Protein AF-A0A7S0ICJ8-F1 (afdb_monomer_lite)

pLDDT: mean 74.47, std 16.27, range [42.22, 95.75]

Secondary structure (DSSP, 8-state):
-------S---PPPPPPP--HHHHHHHHHHHHHHHHHHHS--HHHHHHHHHHHHHHHHHHHTTS---SSTT-----SPPPPHHHHHHHHHHHHHHHHHHHHHHHHTT----HHHHHHHHTHHHHHHHHHHHHHHHH-S--------------------------

Structure (mmCIF, N/CA/C/O backbone):
data_AF-A0A7S0ICJ8-F1
#
_entry.id   AF-A0A7S0ICJ8-F1
#
loop_
_atom_site.group_PDB
_atom_site.id
_atom_site.type_symbol
_atom_site.label_atom_id
_atom_site.label_alt_id
_atom_site.label_comp_id
_atom_site.label_asym_id
_atom_site.label_entity_id
_atom_site.label_seq_id
_atom_site.pdbx_PDB_ins_code
_atom_site.Cartn_x
_atom_site.Cartn_y
_atom_site.Cartn_z
_atom_site.occupancy
_atom_site.B_iso_or_equiv
_atom_site.auth_seq_id
_atom_site.auth_comp_id
_atom_site.auth_asym_id
_atom_site.auth_atom_id
_atom_site.pdbx_PDB_model_num
ATOM 1 N N . MET A 1 1 ? 7.480 2.011 7.368 1.00 48.94 1 MET A N 1
ATOM 2 C CA . MET A 1 1 ? 6.590 3.148 7.677 1.00 48.94 1 MET A CA 1
ATOM 3 C C . MET A 1 1 ? 7.413 4.412 7.510 1.00 48.94 1 MET A C 1
ATOM 5 O O . MET A 1 1 ? 8.140 4.780 8.421 1.00 48.94 1 MET A O 1
ATOM 9 N N . GLY A 1 2 ? 7.438 4.980 6.303 1.00 48.66 2 GLY A N 1
ATOM 10 C CA . GLY A 1 2 ? 8.189 6.209 6.054 1.00 48.66 2 GLY A CA 1
ATOM 11 C C . GLY A 1 2 ? 7.443 7.374 6.687 1.00 48.66 2 GLY A C 1
ATOM 12 O O . GLY A 1 2 ? 6.350 7.701 6.233 1.00 48.66 2 GLY A O 1
ATOM 13 N N . GLN A 1 3 ? 7.998 7.953 7.752 1.00 57.78 3 GLN A N 1
ATOM 14 C CA . GLN A 1 3 ? 7.478 9.190 8.321 1.00 57.78 3 GLN A CA 1
ATOM 15 C C . GLN A 1 3 ? 7.617 10.288 7.267 1.00 57.78 3 GLN A C 1
ATOM 17 O O . GLN A 1 3 ? 8.726 10.655 6.878 1.00 57.78 3 GLN A O 1
ATOM 22 N N . GLN A 1 4 ? 6.488 10.787 6.769 1.00 61.53 4 GLN A N 1
ATOM 23 C CA . GLN A 1 4 ? 6.483 12.002 5.971 1.00 61.53 4 GLN A CA 1
ATOM 24 C C . GLN A 1 4 ? 6.870 13.142 6.908 1.00 61.53 4 GLN A C 1
ATOM 26 O O . GLN A 1 4 ? 6.151 13.435 7.863 1.00 61.53 4 GLN A O 1
ATOM 31 N N . SER A 1 5 ? 8.021 13.760 6.654 1.00 59.69 5 SER A N 1
ATOM 32 C CA . SER A 1 5 ? 8.434 14.975 7.339 1.00 59.69 5 SER A CA 1
ATOM 33 C C . SER A 1 5 ? 7.402 16.062 7.046 1.00 59.69 5 SER A C 1
ATOM 35 O O . SER A 1 5 ? 7.396 16.687 5.985 1.00 59.69 5 SER A O 1
ATOM 37 N N . GLN A 1 6 ? 6.478 16.270 7.983 1.00 62.09 6 GLN A N 1
ATOM 38 C CA . GLN A 1 6 ? 5.601 17.424 7.947 1.00 62.09 6 GLN A CA 1
ATOM 39 C C . GLN A 1 6 ? 6.481 18.645 8.184 1.00 62.09 6 GLN A C 1
ATOM 41 O O . GLN A 1 6 ? 6.825 18.975 9.315 1.00 62.09 6 GLN A O 1
ATOM 46 N N . SER A 1 7 ? 6.892 19.322 7.110 1.00 64.69 7 SER A N 1
ATOM 47 C CA . SER A 1 7 ? 7.372 20.688 7.254 1.00 64.69 7 SER A CA 1
ATOM 48 C C . SER A 1 7 ? 6.229 21.446 7.930 1.00 64.69 7 SER A C 1
ATOM 50 O O . SER A 1 7 ? 5.186 21.613 7.301 1.00 64.69 7 SER A O 1
ATOM 52 N N . GLY A 1 8 ? 6.386 21.847 9.197 1.00 62.31 8 GLY A N 1
ATOM 53 C CA . GLY A 1 8 ? 5.350 22.462 10.050 1.00 62.31 8 GLY A CA 1
ATOM 54 C C . GLY A 1 8 ? 4.798 23.806 9.550 1.00 62.31 8 GLY A C 1
ATOM 55 O O . GLY A 1 8 ? 4.240 24.592 10.308 1.00 62.31 8 GLY A O 1
ATOM 56 N N . ARG A 1 9 ? 4.957 24.105 8.261 1.00 66.31 9 ARG A N 1
ATOM 57 C CA . ARG A 1 9 ? 4.265 25.174 7.561 1.00 66.31 9 ARG A CA 1
ATOM 58 C C . ARG A 1 9 ? 2.851 24.715 7.237 1.00 66.31 9 ARG A C 1
ATOM 60 O O . ARG A 1 9 ? 2.609 24.062 6.223 1.00 66.31 9 ARG A O 1
ATOM 67 N N . ALA A 1 10 ? 1.912 25.123 8.083 1.00 66.56 10 ALA A N 1
ATOM 68 C CA . ALA A 1 10 ? 0.501 25.106 7.738 1.00 66.56 10 ALA A CA 1
ATOM 69 C C . ALA A 1 10 ? 0.306 25.802 6.378 1.00 66.56 10 ALA A C 1
ATOM 71 O O . ALA A 1 10 ? 0.814 26.903 6.144 1.00 66.56 10 ALA A O 1
ATOM 72 N N . ARG A 1 11 ? -0.414 25.148 5.462 1.00 68.69 11 ARG A N 1
ATOM 73 C CA . ARG A 1 11 ? -0.819 25.725 4.177 1.00 68.69 11 ARG A CA 1
ATOM 74 C C . ARG A 1 11 ? -1.748 26.904 4.466 1.00 68.69 11 ARG A C 1
ATOM 76 O O . ARG A 1 11 ? -2.947 26.723 4.656 1.00 68.69 11 ARG A O 1
ATOM 83 N N . THR A 1 12 ? -1.196 28.112 4.526 1.00 71.62 12 THR A N 1
ATOM 84 C CA . THR A 1 12 ? -1.991 29.316 4.759 1.00 71.62 12 THR A CA 1
ATOM 85 C C . THR A 1 12 ? -2.900 29.554 3.556 1.00 71.62 12 THR A C 1
ATOM 87 O O . THR A 1 12 ? -2.479 29.477 2.395 1.00 71.62 12 THR A O 1
ATOM 90 N N . LYS A 1 13 ? -4.190 29.795 3.818 1.00 76.75 13 LYS A N 1
ATOM 91 C CA . LYS A 1 13 ? -5.113 30.265 2.782 1.00 76.75 13 LYS A CA 1
ATOM 92 C C . LYS A 1 13 ? -4.561 31.591 2.249 1.00 76.75 13 LYS A C 1
ATOM 94 O O . LYS A 1 13 ? -4.071 32.415 3.021 1.00 76.75 13 LYS A O 1
ATOM 99 N N . ARG A 1 14 ? -4.591 31.781 0.926 1.00 73.88 14 ARG A N 1
ATOM 100 C CA . ARG A 1 14 ? -4.184 33.057 0.319 1.00 73.88 14 ARG A CA 1
ATOM 101 C C . ARG A 1 14 ? -5.047 34.168 0.920 1.00 73.88 14 ARG A C 1
ATOM 103 O O . ARG A 1 14 ? -6.249 33.965 1.076 1.00 73.88 14 ARG A O 1
ATOM 110 N N . ALA A 1 15 ? -4.437 35.304 1.255 1.00 77.50 15 ALA A N 1
ATOM 111 C CA . ALA A 1 15 ? -5.174 36.451 1.774 1.00 77.50 15 ALA A CA 1
ATOM 112 C C . ALA A 1 15 ? -6.309 36.834 0.801 1.00 77.50 15 ALA A C 1
ATOM 114 O O . ALA A 1 15 ? -6.097 36.775 -0.418 1.00 77.50 15 ALA A O 1
ATOM 115 N N . PRO A 1 16 ? -7.502 37.188 1.312 1.00 78.00 16 PRO A N 1
ATOM 116 C CA . PRO A 1 16 ? -8.627 37.562 0.470 1.00 78.00 16 PRO A CA 1
ATOM 117 C C . PRO A 1 16 ? -8.248 38.769 -0.390 1.00 78.00 16 PRO A C 1
ATOM 119 O O . PRO A 1 16 ? -7.665 39.741 0.093 1.00 78.00 16 PRO A O 1
ATOM 122 N N . ILE A 1 17 ? -8.556 38.695 -1.686 1.00 76.81 17 ILE A N 1
ATOM 123 C CA . ILE A 1 17 ? -8.333 39.820 -2.593 1.00 76.81 17 ILE A CA 1
ATOM 124 C C . ILE A 1 17 ? -9.367 40.895 -2.230 1.00 76.81 17 ILE A C 1
ATOM 126 O O . ILE A 1 17 ? -10.561 40.591 -2.231 1.00 76.81 17 ILE A O 1
ATOM 130 N N . PRO A 1 18 ? -8.953 42.136 -1.927 1.00 83.25 18 PRO A N 1
ATOM 131 C CA . PRO A 1 18 ? -9.892 43.200 -1.598 1.00 83.25 18 PRO A CA 1
ATOM 132 C C . PRO A 1 18 ? -10.840 43.468 -2.776 1.00 83.25 18 PRO A C 1
ATOM 134 O O . PRO A 1 18 ? -10.402 43.556 -3.926 1.00 83.25 18 PRO A O 1
ATOM 137 N N . ASN A 1 19 ? -12.138 43.623 -2.490 1.00 80.75 19 ASN A N 1
ATOM 138 C CA . ASN A 1 19 ? -13.178 43.813 -3.510 1.00 80.75 19 ASN A CA 1
ATOM 139 C C . ASN A 1 19 ? -13.261 45.261 -4.042 1.00 80.75 19 ASN A C 1
ATOM 141 O O . ASN A 1 19 ? -14.059 45.561 -4.925 1.00 80.75 19 ASN A O 1
ATOM 145 N N . SER A 1 20 ? -12.437 46.190 -3.540 1.00 89.25 20 SER A N 1
ATOM 146 C CA . SER A 1 20 ? -12.485 47.573 -4.021 1.00 89.25 20 SER A CA 1
ATOM 147 C C . SER A 1 20 ? -11.718 47.733 -5.348 1.00 89.25 20 SER A C 1
ATOM 149 O O . SER A 1 20 ? -10.571 47.282 -5.480 1.00 89.25 20 SER A O 1
ATOM 151 N N . PRO A 1 21 ? -12.306 48.392 -6.363 1.00 85.38 21 PRO A N 1
ATOM 152 C CA . PRO A 1 21 ? -11.671 48.548 -7.671 1.00 85.38 21 PRO A CA 1
ATOM 153 C C . PRO A 1 21 ? -10.389 49.392 -7.606 1.00 85.38 21 PRO A C 1
ATOM 155 O O . PRO A 1 21 ? -9.437 49.108 -8.334 1.00 85.38 21 PRO A O 1
ATOM 158 N N . ALA A 1 22 ? -10.327 50.385 -6.712 1.00 87.12 22 ALA A N 1
ATOM 159 C CA . ALA A 1 22 ? -9.142 51.217 -6.498 1.00 87.12 22 ALA A CA 1
ATOM 160 C C . ALA A 1 22 ? -7.953 50.398 -5.969 1.00 87.12 22 ALA A C 1
ATOM 162 O O . ALA A 1 22 ? -6.850 50.474 -6.516 1.00 87.12 22 ALA A O 1
ATOM 163 N N . VAL A 1 23 ? -8.184 49.539 -4.970 1.00 84.19 23 VAL A N 1
ATOM 164 C CA . VAL A 1 23 ? -7.124 48.707 -4.383 1.00 84.19 23 VAL A CA 1
ATOM 165 C C . VAL A 1 23 ? -6.670 47.631 -5.371 1.00 84.19 23 VAL A C 1
ATOM 167 O O . VAL A 1 23 ? -5.471 47.394 -5.515 1.00 84.19 23 VAL A O 1
ATOM 170 N N . ARG A 1 24 ? -7.587 47.038 -6.148 1.00 84.31 24 ARG A N 1
ATOM 171 C CA . ARG A 1 24 ? -7.224 46.083 -7.213 1.00 84.31 24 ARG A CA 1
ATOM 172 C C . ARG A 1 24 ? -6.349 46.723 -8.295 1.00 84.31 24 ARG A C 1
ATOM 174 O O . ARG A 1 24 ? -5.379 46.101 -8.734 1.00 84.31 24 ARG A O 1
ATOM 181 N N . LYS A 1 25 ? -6.648 47.963 -8.702 1.00 86.94 25 LYS A N 1
ATOM 182 C CA . LYS A 1 25 ? -5.821 48.727 -9.655 1.00 86.94 25 LYS A CA 1
ATOM 183 C C . LYS A 1 25 ? -4.434 49.029 -9.080 1.00 86.94 25 LYS A C 1
ATOM 185 O O . LYS A 1 25 ? -3.446 48.814 -9.778 1.00 86.94 25 LYS A O 1
ATOM 190 N N . ALA A 1 26 ? -4.347 49.435 -7.813 1.00 87.31 26 ALA A N 1
ATOM 191 C CA . ALA A 1 26 ? -3.073 49.685 -7.138 1.00 87.31 26 ALA A CA 1
ATOM 192 C C . ALA A 1 26 ? -2.206 48.417 -7.029 1.00 87.31 26 ALA A C 1
ATOM 194 O O . ALA A 1 26 ? -1.025 48.457 -7.363 1.00 87.31 26 ALA A O 1
ATOM 195 N N . ILE A 1 27 ? -2.793 47.270 -6.661 1.00 85.62 27 ILE A N 1
ATOM 196 C CA . ILE A 1 27 ? -2.086 45.977 -6.607 1.00 85.62 27 ILE A CA 1
ATOM 197 C C . ILE A 1 27 ? -1.578 45.574 -7.997 1.00 85.62 27 ILE A C 1
ATOM 199 O O . ILE A 1 27 ? -0.432 45.146 -8.138 1.00 85.62 27 ILE A O 1
ATOM 203 N N . LYS A 1 28 ? -2.409 45.724 -9.038 1.00 85.88 28 LYS A N 1
ATOM 204 C CA . LYS A 1 28 ? -2.022 45.394 -10.417 1.00 85.88 28 LYS A CA 1
ATOM 205 C C . LYS A 1 28 ? -0.890 46.297 -10.916 1.00 85.88 28 LYS A C 1
ATOM 207 O O . LYS A 1 28 ? 0.042 45.788 -11.533 1.00 85.88 28 LYS A O 1
ATOM 212 N N . LYS A 1 29 ? -0.939 47.597 -10.603 1.00 87.69 29 LYS A N 1
ATOM 213 C CA . LYS A 1 29 ? 0.125 48.559 -10.921 1.00 87.69 29 LYS A CA 1
ATOM 214 C C . LYS A 1 29 ? 1.421 48.218 -10.183 1.00 87.69 29 LYS A C 1
ATOM 216 O O . LYS A 1 29 ? 2.437 48.011 -10.827 1.00 87.69 29 LYS A O 1
ATOM 221 N N . ALA A 1 30 ? 1.368 47.994 -8.871 1.00 83.19 30 ALA A N 1
ATOM 222 C CA . ALA A 1 30 ? 2.539 47.600 -8.087 1.00 83.19 30 ALA A CA 1
ATOM 223 C C . ALA A 1 30 ? 3.173 46.279 -8.573 1.00 83.19 30 ALA A C 1
ATOM 225 O O . ALA A 1 30 ? 4.396 46.124 -8.562 1.00 83.19 30 ALA A O 1
ATOM 226 N N . ALA A 1 31 ? 2.359 45.317 -9.023 1.00 82.50 31 ALA A N 1
ATOM 227 C CA . ALA A 1 31 ? 2.848 44.079 -9.626 1.00 82.50 31 ALA A CA 1
ATOM 228 C C . ALA A 1 31 ? 3.523 44.314 -10.992 1.00 82.50 31 ALA A C 1
ATOM 230 O O . ALA A 1 31 ? 4.552 43.692 -11.268 1.00 82.50 31 ALA A O 1
ATOM 231 N N . ALA A 1 32 ? 2.975 45.209 -11.820 1.00 79.88 32 ALA A N 1
ATOM 232 C CA . ALA A 1 32 ? 3.569 45.615 -13.093 1.00 79.88 32 ALA A CA 1
ATOM 233 C C . ALA A 1 32 ? 4.895 46.366 -12.882 1.00 79.88 32 ALA A C 1
ATOM 235 O O . ALA A 1 32 ? 5.910 45.945 -13.432 1.00 79.88 32 ALA A O 1
ATOM 236 N N . ASP A 1 33 ? 4.932 47.347 -11.978 1.00 77.50 33 ASP A N 1
ATOM 237 C CA . ASP A 1 33 ? 6.134 48.117 -11.630 1.00 77.50 33 ASP A CA 1
ATOM 238 C C . ASP A 1 33 ? 7.249 47.201 -11.089 1.00 77.50 33 ASP A C 1
ATOM 240 O O . ASP A 1 33 ? 8.433 47.358 -11.394 1.00 77.50 33 ASP A O 1
ATOM 244 N N . LYS A 1 34 ? 6.889 46.179 -10.296 1.00 76.38 34 LYS A N 1
ATOM 245 C CA . LYS A 1 34 ? 7.838 45.161 -9.816 1.00 76.38 34 LYS A CA 1
ATOM 246 C C . LYS A 1 34 ? 8.371 44.295 -10.959 1.00 76.38 34 LYS A C 1
ATOM 248 O O . LYS A 1 34 ? 9.551 43.939 -10.942 1.00 76.38 34 LYS A O 1
ATOM 253 N N . LYS A 1 35 ? 7.527 43.953 -11.938 1.00 71.88 35 LYS A N 1
ATOM 254 C CA . LYS A 1 35 ? 7.917 43.185 -13.127 1.00 71.88 35 LYS A CA 1
ATOM 255 C C . LYS A 1 35 ? 8.868 43.999 -14.005 1.00 71.88 35 LYS A C 1
ATOM 257 O O . LYS A 1 35 ? 9.928 43.485 -14.355 1.00 71.88 35 LYS A O 1
ATOM 262 N N . GLU A 1 36 ? 8.572 45.268 -14.259 1.00 68.56 36 GLU A N 1
ATOM 263 C CA . GLU A 1 36 ? 9.465 46.183 -14.981 1.00 68.56 36 GLU A CA 1
ATOM 264 C C . GLU A 1 36 ? 10.812 46.325 -14.271 1.00 68.56 36 GLU A C 1
ATOM 266 O O . GLU A 1 36 ? 11.844 46.027 -14.868 1.00 68.56 36 GLU A O 1
ATOM 271 N N . LYS A 1 37 ? 10.823 46.602 -12.961 1.00 68.06 37 LYS A N 1
ATOM 272 C CA . LYS A 1 37 ? 12.064 46.637 -12.163 1.00 68.06 37 LYS A CA 1
ATOM 273 C C . LYS A 1 37 ? 12.868 45.339 -12.237 1.00 68.06 37 LYS A C 1
ATOM 275 O O . LYS A 1 37 ? 14.090 45.374 -12.162 1.00 68.06 37 LYS A O 1
ATOM 280 N N . THR A 1 38 ? 12.219 44.177 -12.363 1.00 63.72 38 THR A N 1
ATOM 281 C CA . THR A 1 38 ? 12.926 42.890 -12.508 1.00 63.72 38 THR A CA 1
ATOM 282 C C . THR A 1 38 ? 13.474 42.647 -13.914 1.00 63.72 38 THR A C 1
ATOM 284 O O . THR A 1 38 ? 14.523 42.012 -14.045 1.00 63.72 38 THR A O 1
ATOM 287 N N . ILE A 1 39 ? 12.791 43.149 -14.944 1.00 63.78 39 ILE A N 1
ATOM 288 C CA . ILE A 1 39 ? 13.184 43.027 -16.352 1.00 63.78 39 ILE A CA 1
ATOM 289 C C . ILE A 1 39 ? 14.356 43.971 -16.653 1.00 63.78 39 ILE A C 1
ATOM 291 O O . ILE A 1 39 ? 15.349 43.523 -17.233 1.00 63.78 39 ILE A O 1
ATOM 295 N N . VAL A 1 40 ? 14.276 45.214 -16.160 1.00 61.34 40 VAL A N 1
ATOM 296 C CA . VAL A 1 40 ? 15.244 46.313 -16.354 1.00 61.34 40 VAL A CA 1
ATOM 297 C C . VAL A 1 40 ? 16.543 46.126 -15.555 1.00 61.34 40 VAL A C 1
ATOM 299 O O . VAL A 1 40 ? 17.496 46.875 -15.746 1.00 61.34 40 VAL A O 1
ATOM 302 N N . ARG A 1 41 ? 16.655 45.092 -14.706 1.00 71.94 41 ARG A N 1
ATOM 303 C CA . ARG A 1 41 ? 17.936 44.782 -14.044 1.00 71.94 41 ARG A CA 1
ATOM 304 C C . ARG A 1 41 ? 19.037 44.594 -15.078 1.00 71.94 41 ARG A C 1
ATOM 306 O O . ARG A 1 41 ? 18.902 43.762 -15.989 1.00 71.94 41 ARG A O 1
ATOM 313 N N . SER A 1 42 ? 20.132 45.322 -14.887 1.00 71.94 42 SER A N 1
ATOM 314 C CA . SER A 1 42 ? 21.301 45.233 -15.754 1.00 71.94 42 SER A CA 1
ATOM 315 C C . SER A 1 42 ? 21.885 43.817 -15.718 1.00 71.94 42 SER A C 1
ATOM 317 O O . SER A 1 42 ? 21.683 43.044 -14.772 1.00 71.94 42 SER A O 1
ATOM 319 N N . TYR A 1 43 ? 22.622 43.444 -16.763 1.00 70.56 43 TYR A N 1
ATOM 320 C CA . TYR A 1 43 ? 23.279 42.137 -16.824 1.00 70.56 43 TYR A CA 1
ATOM 321 C C . TYR A 1 43 ? 24.229 41.910 -15.632 1.00 70.56 43 TYR A C 1
ATOM 323 O O . TYR A 1 43 ? 24.267 40.815 -15.065 1.00 70.56 43 TYR A O 1
ATOM 331 N N . ALA A 1 44 ? 24.923 42.963 -15.189 1.00 71.94 44 ALA A N 1
ATOM 332 C CA . ALA A 1 44 ? 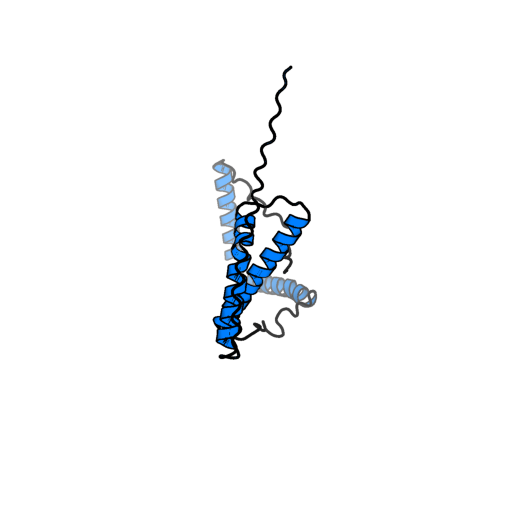25.813 42.934 -14.031 1.00 71.94 44 ALA A CA 1
ATOM 333 C C . ALA A 1 44 ? 25.062 42.623 -12.724 1.00 71.94 44 ALA A C 1
ATOM 335 O O . ALA A 1 44 ? 25.486 41.758 -11.956 1.00 71.94 44 ALA A O 1
ATOM 336 N N . GLU A 1 45 ? 23.901 43.242 -12.502 1.00 78.31 45 GLU A N 1
ATOM 337 C CA . GLU A 1 45 ? 23.065 42.957 -11.331 1.00 78.31 45 GLU A CA 1
ATOM 338 C C . GLU A 1 45 ? 22.496 41.538 -11.360 1.00 78.31 45 GLU A C 1
ATOM 340 O O . GLU A 1 45 ? 22.511 40.846 -10.340 1.00 78.31 45 GLU A O 1
ATOM 345 N N . LYS A 1 46 ? 22.037 41.065 -12.529 1.00 76.69 46 LYS A N 1
ATOM 346 C CA . LYS A 1 46 ? 21.563 39.681 -12.704 1.00 76.69 46 LYS A CA 1
ATOM 347 C C . LYS A 1 46 ? 22.670 38.673 -12.380 1.00 76.69 46 LYS A C 1
ATOM 349 O O . LYS A 1 46 ? 22.405 37.676 -11.705 1.00 76.69 46 LYS A O 1
ATOM 354 N N . LYS A 1 47 ? 23.907 38.943 -12.812 1.00 81.19 47 LYS A N 1
ATOM 355 C CA . LYS A 1 47 ? 25.079 38.107 -12.513 1.00 81.19 47 LYS A CA 1
ATOM 356 C C . LYS A 1 47 ? 25.402 38.106 -11.014 1.00 81.19 47 LYS A C 1
ATOM 358 O O . LYS A 1 47 ? 25.559 37.024 -10.448 1.00 81.19 47 LYS A O 1
ATOM 363 N N . ARG A 1 48 ? 25.401 39.274 -10.359 1.00 83.31 48 ARG A N 1
ATOM 364 C CA . ARG A 1 48 ? 25.656 39.403 -8.912 1.00 83.31 48 ARG A CA 1
ATOM 365 C C . ARG A 1 48 ? 24.617 38.654 -8.075 1.00 83.31 48 ARG A C 1
ATOM 367 O O . ARG A 1 48 ? 24.983 37.866 -7.215 1.00 83.31 48 ARG A O 1
ATOM 374 N N . LEU A 1 49 ? 23.329 38.809 -8.389 1.00 80.94 49 LEU A N 1
ATOM 375 C CA . LEU A 1 49 ? 22.232 38.106 -7.706 1.00 80.94 49 LEU A CA 1
ATOM 376 C C . LEU A 1 49 ? 22.310 36.585 -7.880 1.00 80.94 49 LEU A C 1
ATOM 378 O O . LEU A 1 49 ? 21.978 35.835 -6.962 1.00 80.94 49 LEU A O 1
ATOM 382 N N . LYS A 1 50 ? 22.743 36.110 -9.055 1.00 81.25 50 LYS A N 1
ATOM 383 C CA . LYS A 1 50 ? 22.951 34.679 -9.310 1.00 81.25 50 LYS A CA 1
ATOM 384 C C . LYS A 1 50 ? 24.107 34.127 -8.472 1.00 81.25 50 LYS A C 1
ATOM 386 O O . LYS A 1 50 ? 23.964 33.043 -7.912 1.00 81.25 50 LYS A O 1
ATOM 391 N N . GLN A 1 51 ? 25.207 34.871 -8.360 1.00 82.81 51 GLN A N 1
ATOM 392 C CA . GLN A 1 51 ? 26.364 34.505 -7.536 1.00 82.81 51 GLN A CA 1
ATOM 393 C C . GLN A 1 51 ? 26.034 34.536 -6.040 1.00 82.81 51 GLN A C 1
ATOM 395 O O . GLN A 1 51 ? 26.305 33.569 -5.339 1.00 82.81 51 GLN A O 1
ATOM 400 N N . GLU A 1 52 ? 25.358 35.581 -5.566 1.00 81.81 52 GLU A N 1
ATOM 401 C CA . GLU A 1 52 ? 24.911 35.710 -4.174 1.00 81.81 52 GLU A CA 1
ATOM 402 C C . GLU A 1 52 ? 23.934 34.588 -3.789 1.00 81.81 52 GLU A C 1
ATOM 404 O O . GLU A 1 52 ? 24.041 33.976 -2.725 1.00 81.81 52 GLU A O 1
ATOM 409 N N . ARG A 1 53 ? 23.015 34.238 -4.700 1.00 80.00 53 ARG A N 1
ATOM 410 C CA . ARG A 1 53 ? 22.120 33.093 -4.527 1.00 80.00 53 ARG A CA 1
ATOM 411 C C . ARG A 1 53 ? 22.907 31.784 -4.455 1.00 80.00 53 ARG A C 1
ATOM 413 O O . ARG A 1 53 ? 22.627 30.981 -3.571 1.00 80.00 53 ARG A O 1
ATOM 420 N N . ALA A 1 54 ? 23.871 31.568 -5.349 1.00 78.31 54 ALA A N 1
ATOM 421 C CA . ALA A 1 54 ? 24.707 30.369 -5.344 1.00 78.31 54 ALA A CA 1
ATOM 422 C C . ALA A 1 54 ? 25.514 30.236 -4.041 1.00 78.31 54 ALA A C 1
ATOM 424 O O . ALA A 1 54 ? 25.458 29.180 -3.420 1.00 78.31 54 ALA A O 1
ATOM 425 N N . ALA A 1 55 ? 26.143 31.315 -3.568 1.00 77.50 55 ALA A N 1
ATOM 426 C CA . ALA A 1 55 ? 26.885 31.345 -2.306 1.00 77.50 55 ALA A CA 1
ATOM 427 C C . ALA A 1 55 ? 25.986 31.051 -1.090 1.00 77.50 55 ALA A C 1
ATOM 429 O O . ALA A 1 55 ? 26.351 30.291 -0.193 1.00 77.50 55 ALA A O 1
ATOM 430 N N . ARG A 1 56 ? 24.751 31.572 -1.084 1.00 72.94 56 ARG A N 1
ATOM 431 C CA . ARG A 1 56 ? 23.766 31.273 -0.033 1.00 72.94 56 ARG A CA 1
ATOM 432 C C . ARG A 1 56 ? 23.372 29.793 0.006 1.00 72.94 56 ARG A C 1
ATOM 434 O O . ARG A 1 56 ? 23.096 29.276 1.085 1.00 72.94 56 ARG A O 1
ATOM 441 N N . PHE A 1 57 ? 23.320 29.122 -1.146 1.00 61.78 57 PHE A N 1
ATOM 442 C CA . PHE A 1 57 ? 22.999 27.693 -1.231 1.00 61.78 57 PHE A CA 1
ATOM 443 C C . PHE A 1 57 ? 24.215 26.782 -1.035 1.00 61.78 57 PHE A C 1
ATOM 445 O O . PHE A 1 57 ? 24.036 25.639 -0.620 1.00 61.78 57 PHE A O 1
ATOM 452 N N . GLU A 1 58 ? 25.434 27.258 -1.279 1.00 65.56 58 GLU A N 1
ATOM 453 C CA . GLU A 1 58 ? 26.650 26.479 -1.037 1.00 65.56 58 GLU A CA 1
ATOM 454 C C . GLU A 1 58 ? 26.844 26.192 0.462 1.00 65.56 58 GLU A C 1
ATOM 456 O O . GLU A 1 58 ? 27.002 25.041 0.865 1.00 65.56 58 GLU A O 1
ATOM 461 N N . ASN A 1 59 ? 26.626 27.198 1.313 1.00 60.38 59 ASN A N 1
ATOM 462 C CA . ASN A 1 59 ? 26.636 27.027 2.770 1.00 60.38 59 ASN A CA 1
ATOM 463 C C . ASN A 1 59 ? 25.513 26.118 3.307 1.00 60.38 59 ASN A C 1
ATOM 465 O O . ASN A 1 59 ? 25.562 25.711 4.465 1.00 60.38 59 ASN A O 1
ATOM 469 N N . VAL A 1 60 ? 24.490 25.805 2.502 1.00 59.12 60 VAL A N 1
ATOM 470 C CA . VAL A 1 60 ? 23.420 24.852 2.851 1.00 59.12 60 VAL A CA 1
ATOM 471 C C . VAL A 1 60 ? 23.773 23.435 2.387 1.00 59.12 60 VAL A C 1
ATOM 473 O O . VAL A 1 60 ? 23.439 22.477 3.081 1.00 59.12 60 VAL A O 1
ATOM 476 N N . LYS A 1 61 ? 24.502 23.290 1.269 1.00 56.84 61 LYS A N 1
ATOM 477 C CA . LYS A 1 61 ? 24.989 21.992 0.771 1.00 56.84 61 LYS A CA 1
ATOM 478 C C . LYS A 1 61 ? 25.951 21.302 1.739 1.00 56.84 61 LYS A C 1
ATOM 480 O O . LYS A 1 61 ? 25.911 20.085 1.836 1.00 56.84 61 LYS A O 1
ATOM 485 N N . HIS A 1 62 ? 26.779 22.057 2.462 1.00 56.69 62 HIS A N 1
ATOM 486 C CA . HIS A 1 62 ? 27.771 21.484 3.384 1.00 56.69 62 HIS A CA 1
ATOM 487 C C . HIS A 1 62 ? 27.278 21.307 4.828 1.00 56.69 62 HIS A C 1
ATOM 489 O O . HIS A 1 62 ? 27.928 20.621 5.608 1.00 56.69 62 HIS A O 1
ATOM 495 N N . LYS A 1 63 ? 26.131 21.895 5.200 1.00 59.06 63 LYS A N 1
ATOM 496 C CA . LYS A 1 63 ? 25.544 21.744 6.548 1.00 59.06 63 LYS A CA 1
ATOM 497 C C . LYS A 1 63 ? 24.652 20.514 6.682 1.00 59.06 63 LYS A C 1
ATOM 499 O O . LYS A 1 63 ? 24.502 19.988 7.778 1.00 59.06 63 LYS A O 1
ATOM 504 N N . ASN A 1 64 ? 24.100 20.037 5.570 1.00 58.12 64 ASN A N 1
ATOM 505 C CA . ASN A 1 64 ? 23.330 18.807 5.537 1.00 58.12 64 ASN A CA 1
ATOM 506 C C . ASN A 1 64 ? 24.183 17.732 4.859 1.00 58.12 64 ASN A C 1
ATOM 508 O O . ASN A 1 64 ? 24.289 17.712 3.635 1.00 58.12 64 ASN A O 1
ATOM 512 N N . ASN A 1 65 ? 24.766 16.820 5.645 1.00 58.94 65 ASN A N 1
ATOM 513 C CA . ASN A 1 65 ? 25.145 15.498 5.145 1.00 58.94 65 ASN A CA 1
ATOM 514 C C . ASN A 1 65 ? 23.859 14.801 4.682 1.00 58.94 65 ASN A C 1
ATOM 516 O O . ASN A 1 65 ? 23.221 14.052 5.416 1.00 58.94 65 ASN A O 1
ATOM 520 N N . THR A 1 66 ? 23.443 15.091 3.462 1.00 57.41 66 THR A N 1
ATOM 521 C CA . THR A 1 66 ? 22.500 14.261 2.740 1.00 57.41 66 THR A CA 1
ATOM 522 C C . THR A 1 66 ? 23.295 13.543 1.674 1.00 57.41 66 THR A C 1
ATOM 524 O O . THR A 1 66 ? 23.192 13.872 0.496 1.00 57.41 66 THR A O 1
ATOM 527 N N . ASN A 1 67 ? 24.017 12.496 2.080 1.00 59.97 67 ASN A N 1
ATOM 528 C CA . ASN A 1 67 ? 24.354 11.356 1.218 1.00 59.97 67 ASN A CA 1
ATOM 529 C C . ASN A 1 67 ? 23.082 10.600 0.762 1.00 59.97 67 ASN 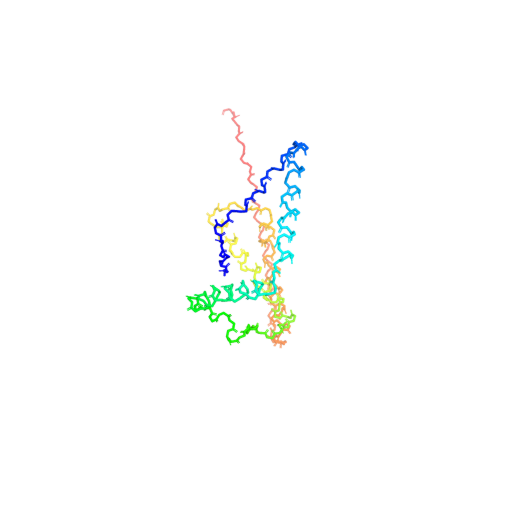A C 1
ATOM 531 O O . ASN A 1 67 ? 23.058 9.379 0.632 1.00 59.97 67 ASN A O 1
ATOM 535 N N . PHE A 1 68 ? 21.979 11.314 0.536 1.00 56.72 68 PHE A N 1
ATOM 536 C CA . PHE A 1 68 ? 20.773 10.775 -0.055 1.00 56.72 68 PHE A CA 1
ATOM 537 C C . PHE A 1 68 ? 21.003 10.734 -1.565 1.00 56.72 68 PHE A C 1
ATOM 539 O O . PHE A 1 68 ? 20.837 11.736 -2.258 1.00 56.72 68 PHE A O 1
ATOM 546 N N . GLY A 1 69 ? 21.450 9.576 -2.050 1.00 59.00 69 GLY A N 1
ATOM 547 C CA . GLY A 1 69 ? 21.649 9.322 -3.476 1.00 59.00 69 GLY A CA 1
ATOM 548 C C . GLY A 1 69 ? 23.098 9.301 -3.963 1.00 59.00 69 GLY A C 1
ATOM 549 O O . GLY A 1 69 ? 23.290 9.206 -5.171 1.00 59.00 69 GLY A O 1
ATOM 550 N N . SER A 1 70 ? 24.110 9.325 -3.085 1.00 64.06 70 SER A N 1
ATOM 551 C CA . SER A 1 70 ? 25.508 9.097 -3.506 1.00 64.06 70 SER A CA 1
ATOM 552 C C . SER A 1 70 ? 25.730 7.683 -4.061 1.00 64.06 70 SER A C 1
ATOM 554 O O . SER A 1 70 ? 26.522 7.504 -4.977 1.00 64.06 70 SER A O 1
ATOM 556 N N . GLU A 1 71 ? 24.975 6.693 -3.577 1.00 61.44 71 GLU A N 1
ATOM 557 C CA . GLU A 1 71 ? 24.965 5.328 -4.127 1.00 61.44 71 GLU A CA 1
ATOM 558 C C . GLU A 1 71 ? 23.953 5.117 -5.269 1.00 61.44 71 GLU A C 1
ATOM 560 O O . GLU A 1 71 ? 23.774 3.992 -5.738 1.00 61.44 71 GLU A O 1
ATOM 565 N N . GLY A 1 72 ? 23.253 6.169 -5.707 1.00 63.91 72 GLY A N 1
ATOM 566 C CA . GLY A 1 72 ? 22.083 6.020 -6.566 1.00 63.91 72 GLY A CA 1
ATOM 567 C C . GLY A 1 72 ? 20.927 5.314 -5.846 1.00 63.91 72 GLY A C 1
ATOM 568 O O . GLY A 1 72 ? 21.078 4.619 -4.840 1.00 63.91 72 GLY A O 1
ATOM 569 N N . MET A 1 73 ? 19.709 5.519 -6.334 1.00 64.19 73 MET A N 1
ATOM 570 C CA . MET A 1 73 ? 18.540 4.813 -5.819 1.00 64.19 73 MET A CA 1
ATOM 571 C C . MET A 1 73 ? 18.660 3.341 -6.248 1.00 64.19 73 MET A C 1
ATOM 573 O O . MET A 1 73 ? 18.240 2.987 -7.345 1.00 64.19 73 MET A O 1
ATOM 577 N N . LYS A 1 74 ? 19.279 2.483 -5.422 1.00 61.31 74 LYS A N 1
ATOM 578 C CA . LYS A 1 74 ? 19.286 1.025 -5.624 1.00 61.31 74 LYS A CA 1
ATOM 579 C C . LYS A 1 74 ? 17.839 0.533 -5.528 1.00 61.31 74 LYS A C 1
ATOM 581 O O . LYS A 1 74 ? 17.350 0.225 -4.439 1.00 61.31 74 LYS A O 1
ATOM 586 N N . LEU A 1 75 ? 17.126 0.527 -6.654 1.00 67.75 75 LEU A N 1
ATOM 587 C CA . LEU A 1 75 ? 15.799 -0.069 -6.766 1.00 67.75 75 LEU A CA 1
ATOM 588 C C . LEU A 1 75 ? 15.960 -1.561 -6.467 1.00 67.75 75 LEU A C 1
ATOM 590 O O . LEU A 1 75 ? 16.520 -2.312 -7.260 1.00 67.75 75 LEU A O 1
ATOM 594 N N . LYS A 1 76 ? 15.567 -1.975 -5.260 1.00 63.31 76 LYS A N 1
ATOM 595 C CA . LYS A 1 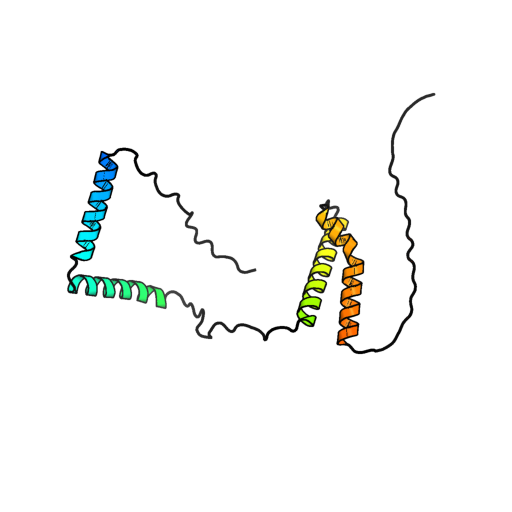76 ? 15.719 -3.363 -4.834 1.00 63.31 76 LYS A CA 1
ATOM 596 C C . LYS A 1 76 ? 14.741 -4.267 -5.586 1.00 63.31 76 LYS A C 1
ATOM 598 O O . LYS A 1 76 ? 13.530 -4.063 -5.511 1.00 63.31 76 LYS A O 1
ATOM 603 N N . ALA A 1 77 ? 15.327 -5.338 -6.115 1.00 65.12 77 ALA A N 1
ATOM 604 C CA . ALA A 1 77 ? 14.749 -6.589 -6.592 1.00 65.12 77 ALA A CA 1
ATOM 605 C C . ALA A 1 77 ? 14.152 -6.583 -8.005 1.00 65.12 77 ALA A C 1
ATOM 607 O O . ALA A 1 77 ? 13.313 -5.757 -8.359 1.00 65.12 77 ALA A O 1
ATOM 608 N N . GLU A 1 78 ? 14.573 -7.596 -8.759 1.00 72.44 78 GLU A N 1
ATOM 609 C CA . GLU A 1 78 ? 13.990 -8.047 -10.017 1.00 72.44 78 GLU A CA 1
ATOM 610 C C . GLU A 1 78 ? 12.464 -8.193 -9.906 1.00 72.44 78 GLU A C 1
ATOM 612 O O . GLU A 1 78 ? 11.900 -8.416 -8.822 1.00 72.44 78 GLU A O 1
ATOM 617 N N . ALA A 1 79 ? 11.778 -8.036 -11.041 1.00 76.75 79 ALA A N 1
ATOM 618 C CA . ALA A 1 79 ? 10.333 -8.181 -11.109 1.00 76.75 79 ALA A CA 1
ATOM 619 C C . ALA A 1 79 ? 9.937 -9.589 -10.640 1.00 76.75 79 ALA A C 1
ATOM 621 O O . ALA A 1 79 ? 10.310 -10.594 -11.237 1.00 76.75 79 ALA A O 1
ATOM 622 N N . LYS A 1 80 ? 9.185 -9.657 -9.538 1.00 82.56 80 LYS A N 1
ATOM 623 C CA . LYS A 1 80 ? 8.710 -10.926 -8.978 1.00 82.56 80 LYS A CA 1
ATOM 624 C C . LYS A 1 80 ? 7.740 -11.575 -9.960 1.00 82.56 80 LYS A C 1
ATOM 626 O O . LYS A 1 80 ? 6.863 -10.894 -10.493 1.00 82.56 80 LYS A O 1
ATOM 631 N N . GLY A 1 81 ? 7.865 -12.887 -10.146 1.00 87.75 81 GLY A N 1
ATOM 632 C CA . GLY A 1 81 ? 6.965 -13.648 -11.006 1.00 87.75 81 GLY A CA 1
ATOM 633 C C . GLY A 1 81 ? 5.500 -13.593 -10.536 1.00 87.75 81 GLY A C 1
ATOM 634 O O . GLY A 1 81 ? 5.225 -13.367 -9.353 1.00 87.75 81 GLY A O 1
ATOM 635 N N . PRO A 1 82 ? 4.532 -13.833 -11.437 1.00 87.94 82 PRO A N 1
ATOM 636 C CA . PRO A 1 82 ? 3.103 -13.733 -11.132 1.00 87.94 82 PRO A CA 1
ATOM 637 C C . PRO A 1 82 ? 2.653 -14.662 -9.990 1.00 87.94 82 PRO A C 1
ATOM 639 O O . PRO A 1 82 ? 1.793 -14.281 -9.195 1.00 87.94 82 PRO A O 1
ATOM 642 N N . MET A 1 83 ? 3.265 -15.842 -9.855 1.00 85.94 83 MET A N 1
ATOM 643 C CA . MET A 1 83 ? 2.964 -16.804 -8.784 1.00 85.94 83 MET A CA 1
ATOM 644 C C . MET A 1 83 ? 3.410 -16.306 -7.402 1.00 85.94 83 MET A C 1
ATOM 646 O O . MET A 1 83 ? 2.626 -16.322 -6.454 1.00 85.94 83 MET A O 1
ATOM 650 N N . GLU A 1 84 ? 4.626 -15.765 -7.303 1.00 86.56 84 GLU A N 1
ATOM 651 C CA . GLU A 1 84 ? 5.175 -15.150 -6.084 1.00 86.56 84 GLU A CA 1
ATOM 652 C C . GLU A 1 84 ? 4.300 -13.970 -5.620 1.00 86.56 84 GLU A C 1
ATOM 654 O O . GLU A 1 84 ? 4.025 -13.797 -4.429 1.00 86.56 84 GLU A O 1
ATOM 659 N N . VAL A 1 85 ? 3.816 -13.160 -6.569 1.00 89.88 85 VAL A N 1
ATOM 660 C CA . VAL A 1 85 ? 2.911 -12.037 -6.284 1.00 89.88 85 VAL A CA 1
ATOM 661 C C . VAL A 1 85 ? 1.576 -12.535 -5.724 1.00 89.88 85 VAL A C 1
ATOM 663 O O . VAL A 1 85 ? 1.107 -12.002 -4.712 1.00 89.88 85 VAL A O 1
ATOM 666 N N . ARG A 1 86 ? 0.978 -13.569 -6.333 1.00 90.25 86 ARG A N 1
ATOM 667 C CA . ARG A 1 86 ? -0.274 -14.180 -5.854 1.00 90.25 86 ARG A CA 1
ATOM 668 C C . ARG A 1 86 ? -0.114 -14.777 -4.457 1.00 90.25 86 ARG A C 1
ATOM 670 O O . ARG A 1 86 ? -0.911 -14.456 -3.574 1.00 90.25 86 ARG A O 1
ATOM 677 N N . TYR A 1 87 ? 0.946 -15.551 -4.228 1.00 91.94 87 TYR A N 1
ATOM 678 C CA . TYR A 1 87 ? 1.247 -16.139 -2.923 1.00 91.94 87 TYR A CA 1
ATOM 679 C C . TYR A 1 87 ? 1.366 -15.066 -1.833 1.00 91.94 87 TYR A C 1
ATOM 681 O O . TYR A 1 87 ? 0.687 -15.131 -0.807 1.00 91.94 87 TYR A O 1
ATOM 689 N N . ARG A 1 88 ? 2.148 -14.005 -2.077 1.00 91.00 88 ARG A N 1
ATOM 690 C CA . ARG A 1 88 ? 2.309 -12.896 -1.120 1.00 91.00 88 ARG A CA 1
ATOM 691 C C . ARG A 1 88 ? 0.997 -12.173 -0.829 1.00 91.00 88 ARG A C 1
ATOM 693 O O . ARG A 1 88 ? 0.754 -11.784 0.316 1.00 91.00 88 ARG A O 1
ATOM 700 N N . ALA A 1 89 ? 0.153 -11.977 -1.841 1.00 94.00 89 ALA A N 1
ATOM 701 C CA . ALA A 1 89 ? -1.151 -11.352 -1.657 1.00 94.00 89 ALA A CA 1
ATOM 702 C C . ALA A 1 89 ? -2.067 -12.201 -0.759 1.00 94.00 89 ALA A C 1
ATOM 704 O O . ALA A 1 89 ? -2.728 -11.656 0.128 1.00 94.00 89 ALA A O 1
ATOM 705 N N . LEU A 1 90 ? -2.078 -13.522 -0.947 1.00 93.44 90 LEU A N 1
ATOM 706 C CA . LEU A 1 90 ? -2.859 -14.451 -0.126 1.00 93.44 90 LEU A CA 1
ATOM 707 C C . LEU A 1 90 ? -2.315 -14.557 1.299 1.00 93.44 90 LEU A C 1
ATOM 709 O O . LEU A 1 90 ? -3.091 -14.448 2.246 1.00 93.44 90 LEU A O 1
ATOM 713 N N . ALA A 1 91 ? -0.995 -14.650 1.470 1.00 93.06 91 ALA A N 1
ATOM 714 C CA . ALA A 1 91 ? -0.356 -14.640 2.785 1.00 93.06 91 ALA A CA 1
ATOM 715 C C . ALA A 1 91 ? -0.702 -13.363 3.572 1.00 93.06 91 ALA A C 1
ATOM 717 O O . ALA A 1 91 ? -1.021 -13.414 4.761 1.00 93.06 91 ALA A O 1
ATOM 718 N N . LYS A 1 92 ? -0.733 -12.205 2.897 1.00 95.75 92 LYS A N 1
ATOM 719 C CA . LYS A 1 92 ? -1.162 -10.942 3.512 1.00 95.75 92 LYS A CA 1
ATOM 720 C C . LYS A 1 92 ? -2.629 -10.979 3.947 1.00 95.75 92 LYS A C 1
ATOM 722 O O . LYS A 1 92 ? -2.938 -10.503 5.036 1.00 95.75 92 LYS A O 1
ATOM 727 N N . LYS A 1 93 ? -3.525 -11.536 3.124 1.00 94.62 93 LYS A N 1
ATOM 728 C CA . LYS A 1 93 ? -4.940 -11.715 3.495 1.00 94.62 93 LYS A CA 1
ATOM 729 C C . LYS A 1 93 ? -5.079 -12.625 4.716 1.00 94.62 93 LYS A C 1
ATOM 731 O 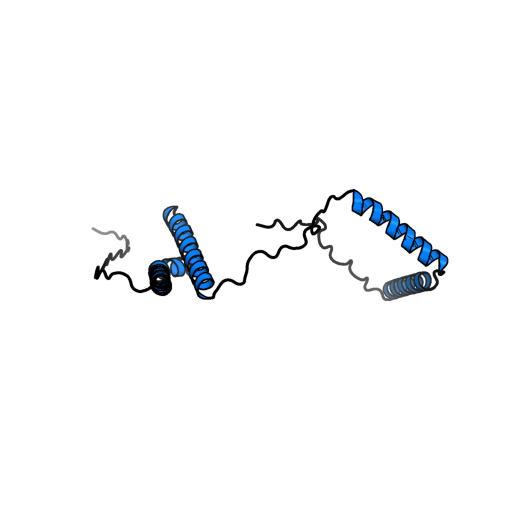O . LYS A 1 93 ? -5.826 -12.285 5.624 1.00 94.62 93 LYS A O 1
ATOM 736 N N . LEU A 1 94 ? -4.326 -13.724 4.771 1.00 95.31 94 LEU A N 1
ATOM 737 C CA . LEU A 1 94 ? -4.347 -14.648 5.904 1.00 95.31 94 LEU A CA 1
ATOM 738 C C . LEU A 1 94 ? -3.897 -13.966 7.204 1.00 95.31 94 LEU A C 1
ATOM 740 O O . LEU A 1 94 ? -4.558 -14.113 8.227 1.00 95.31 94 LEU A O 1
ATOM 744 N N . ARG A 1 95 ? -2.839 -13.148 7.148 1.00 95.62 95 ARG A N 1
ATOM 745 C CA . ARG A 1 95 ? -2.377 -12.369 8.306 1.00 95.62 95 ARG A CA 1
ATOM 746 C C . ARG A 1 95 ? -3.433 -11.377 8.797 1.00 95.62 95 ARG A C 1
ATOM 748 O O . ARG A 1 95 ? -3.677 -11.279 9.990 1.00 95.62 95 ARG A O 1
ATOM 755 N N . GLN A 1 96 ? -4.092 -10.669 7.878 1.00 95.75 96 GLN A N 1
ATOM 756 C CA . GLN A 1 96 ? -5.181 -9.749 8.229 1.00 95.75 96 GLN A CA 1
ATOM 757 C C . GLN A 1 96 ? -6.349 -10.473 8.900 1.00 95.75 96 GLN A C 1
ATOM 759 O O . GLN A 1 96 ? -6.947 -9.939 9.825 1.00 95.75 96 GLN A O 1
ATOM 764 N N . ILE A 1 97 ? -6.674 -11.679 8.438 1.00 94.38 97 ILE A N 1
ATOM 765 C CA . ILE A 1 97 ? -7.707 -12.513 9.052 1.00 94.38 97 ILE A CA 1
ATOM 766 C C . ILE A 1 97 ? -7.295 -12.902 10.477 1.00 94.38 97 ILE A C 1
ATOM 768 O O . ILE A 1 97 ? -8.093 -12.724 11.385 1.00 94.38 97 ILE A O 1
ATOM 772 N N . GLN A 1 98 ? -6.051 -13.338 10.698 1.00 94.25 98 GLN A N 1
ATOM 773 C CA . GLN A 1 98 ? -5.545 -13.660 12.042 1.00 94.25 98 GLN A CA 1
ATOM 774 C C . GLN A 1 98 ? -5.594 -12.454 12.993 1.00 94.25 98 GLN A C 1
ATOM 776 O O . GLN A 1 98 ? -6.002 -12.592 14.141 1.00 94.25 98 GLN A O 1
ATOM 781 N N . GLU A 1 99 ? -5.231 -11.261 12.510 1.00 95.38 99 GLU A N 1
ATOM 782 C CA . GLU A 1 99 ? -5.341 -10.013 13.278 1.00 95.38 99 GLU A CA 1
ATOM 783 C C . GLU A 1 99 ? -6.806 -9.705 13.660 1.00 95.38 99 GLU A C 1
ATOM 785 O O . GLU A 1 99 ? -7.068 -9.218 14.757 1.00 95.38 99 GLU A O 1
ATOM 790 N N . LEU A 1 100 ? -7.774 -9.995 12.780 1.00 95.38 100 LEU A N 1
ATOM 791 C CA . LEU A 1 100 ? -9.204 -9.827 13.075 1.00 95.38 100 LEU A CA 1
ATOM 792 C C . LEU A 1 100 ? 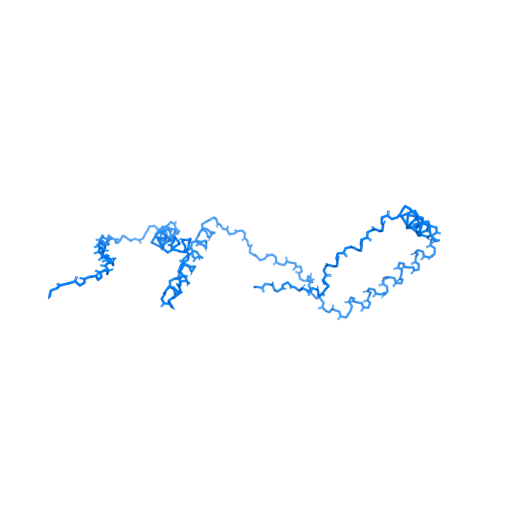-9.733 -10.892 14.044 1.00 95.38 100 LEU A C 1
ATOM 794 O O . LEU A 1 100 ? -10.575 -10.578 14.879 1.00 95.38 100 LEU A O 1
ATOM 798 N N . GLU A 1 101 ? -9.235 -12.126 13.973 1.00 93.56 101 GLU A N 1
ATOM 799 C CA . GLU A 1 101 ? -9.585 -13.187 14.926 1.00 93.56 101 GLU A CA 1
ATOM 800 C C . GLU A 1 101 ? -9.080 -12.875 16.332 1.00 93.56 101 GLU A C 1
ATOM 802 O O . GLU A 1 101 ? -9.814 -13.086 17.293 1.00 93.56 101 GLU A O 1
ATOM 807 N N . ALA A 1 102 ? -7.861 -12.341 16.455 1.00 94.56 102 ALA A N 1
ATOM 808 C CA . ALA A 1 102 ? -7.329 -11.878 17.733 1.00 94.56 102 ALA A CA 1
ATOM 809 C C . ALA A 1 102 ? -8.222 -10.782 18.331 1.00 94.56 102 ALA A C 1
ATOM 811 O O . ALA A 1 102 ? -8.671 -10.910 19.463 1.00 94.56 102 ALA A O 1
ATOM 812 N N . LYS A 1 103 ? -8.603 -9.782 17.526 1.00 93.06 103 LYS A N 1
ATOM 813 C CA . LYS A 1 103 ? -9.525 -8.719 17.956 1.00 93.06 103 LYS A CA 1
ATOM 814 C C . LYS A 1 103 ? -10.901 -9.239 18.365 1.00 93.06 103 LYS A C 1
ATOM 816 O O . LYS A 1 103 ? -11.449 -8.769 19.354 1.00 93.06 103 LYS A O 1
ATOM 821 N N . LYS A 1 104 ? -11.452 -10.217 17.634 1.00 92.69 104 LYS A N 1
ATOM 822 C CA . LYS A 1 104 ? -12.723 -10.858 18.007 1.00 92.69 104 LYS A CA 1
ATOM 823 C C . LYS A 1 104 ? -12.605 -11.550 19.368 1.00 92.69 104 LYS A C 1
ATOM 825 O O . LYS A 1 104 ? -13.496 -11.413 20.193 1.00 92.69 104 LYS A O 1
ATOM 830 N N . LYS A 1 105 ? -11.500 -12.268 19.606 1.00 92.88 105 LYS A N 1
ATOM 831 C CA . LYS A 1 105 ? -11.221 -12.939 20.889 1.00 92.88 105 LYS A CA 1
ATOM 832 C C . LYS A 1 105 ? -11.016 -11.956 22.041 1.00 92.88 105 LYS A C 1
ATOM 834 O O . LYS A 1 105 ? -11.404 -12.257 23.158 1.00 92.88 105 LYS A O 1
ATOM 839 N N . GLU A 1 106 ? -10.445 -10.789 21.765 1.00 93.75 106 GLU A N 1
ATOM 840 C CA . GLU A 1 106 ? -10.305 -9.681 22.721 1.00 93.75 106 GLU A CA 1
ATOM 841 C C . GLU A 1 106 ? -11.641 -8.965 23.015 1.00 93.75 106 GLU A C 1
ATOM 843 O O . GLU A 1 106 ? -11.666 -8.024 23.804 1.00 93.75 106 GLU A O 1
ATOM 848 N N . GLY A 1 107 ? -12.752 -9.387 22.395 1.00 90.50 107 GLY A N 1
ATOM 849 C CA . GLY A 1 107 ? -14.084 -8.815 22.611 1.00 90.50 107 GLY A CA 1
ATOM 850 C C . GLY A 1 107 ? -14.379 -7.565 21.779 1.00 90.50 107 GLY A C 1
ATOM 851 O O . GLY A 1 107 ? -15.360 -6.871 22.035 1.00 90.50 107 GLY A O 1
ATOM 852 N N . ALA A 1 108 ? -13.558 -7.245 20.774 1.00 89.75 108 ALA A N 1
ATOM 853 C CA . ALA A 1 108 ? -13.823 -6.109 19.899 1.00 89.75 108 ALA A CA 1
ATOM 854 C C . ALA A 1 108 ? -14.959 -6.420 18.910 1.00 89.75 108 ALA A C 1
ATOM 856 O O . ALA A 1 108 ? -14.924 -7.427 18.197 1.00 89.75 108 ALA A O 1
ATOM 857 N N . SER A 1 109 ? -15.927 -5.505 18.805 1.00 91.50 109 SER A N 1
ATOM 858 C CA . SER A 1 109 ? -16.972 -5.575 17.780 1.00 91.50 109 SER A CA 1
ATOM 859 C C . SER A 1 109 ? -16.374 -5.360 16.386 1.00 91.50 109 SER A C 1
ATOM 861 O O . SER A 1 109 ? -15.599 -4.424 16.157 1.00 91.50 109 SER A O 1
ATOM 863 N N . LEU A 1 110 ? -16.701 -6.262 15.460 1.00 92.69 110 LEU A N 1
ATOM 864 C CA . LEU A 1 110 ? -16.192 -6.259 14.092 1.00 92.69 110 LEU A CA 1
ATOM 865 C C . LEU A 1 110 ? -17.260 -5.768 13.113 1.00 92.69 110 LEU A C 1
ATOM 867 O O . LEU A 1 110 ? -18.416 -6.172 13.172 1.00 92.69 110 LEU A O 1
ATOM 871 N N . ASP A 1 111 ? -16.835 -4.953 12.154 1.00 94.88 111 ASP A N 1
ATOM 872 C CA . ASP A 1 111 ? -17.674 -4.476 11.054 1.00 94.88 111 ASP A CA 1
ATOM 873 C C . ASP A 1 111 ? -18.034 -5.608 10.064 1.00 94.88 111 ASP A C 1
ATOM 875 O O . ASP A 1 111 ? -17.304 -6.595 9.912 1.00 94.88 111 ASP A O 1
ATOM 879 N N . GLN A 1 112 ? -19.119 -5.436 9.305 1.00 94.56 112 GLN A N 1
ATOM 880 C CA . GLN A 1 112 ? -19.620 -6.388 8.304 1.00 94.56 112 GLN A CA 1
ATOM 881 C C . GLN A 1 112 ? -18.539 -6.801 7.291 1.00 94.56 112 GLN A C 1
ATOM 883 O O . GLN A 1 112 ? -18.378 -7.980 6.957 1.00 94.56 112 GLN A O 1
ATOM 888 N N . TRP A 1 113 ? -17.706 -5.854 6.849 1.00 93.12 113 TRP A N 1
ATOM 889 C CA . TRP A 1 113 ? -16.597 -6.146 5.937 1.00 93.12 113 TRP A CA 1
ATOM 890 C C . TRP A 1 113 ? -15.475 -6.961 6.586 1.00 93.12 113 TRP A C 1
ATOM 892 O O . TRP A 1 113 ? -14.754 -7.689 5.896 1.00 93.12 113 TRP A O 1
ATOM 902 N N . GLN A 1 114 ? -15.292 -6.839 7.900 1.00 93.25 114 GLN A N 1
ATOM 903 C CA . GLN A 1 114 ? -14.318 -7.617 8.662 1.00 93.25 114 GLN A CA 1
ATOM 904 C C . GLN A 1 114 ? -14.823 -9.047 8.873 1.00 93.25 114 GLN A C 1
ATOM 906 O O . GLN A 1 114 ? -14.070 -9.990 8.622 1.00 93.25 114 GLN A O 1
ATOM 911 N N . LEU A 1 115 ? -16.106 -9.221 9.198 1.00 92.50 115 LEU A N 1
ATOM 912 C CA . LEU A 1 115 ? -16.756 -10.534 9.270 1.00 92.50 115 LEU A CA 1
ATOM 913 C C . LEU A 1 115 ? -16.693 -11.268 7.922 1.00 92.50 115 LEU A C 1
ATOM 915 O O . LEU A 1 115 ? -16.301 -12.435 7.857 1.00 92.50 115 LEU A O 1
ATOM 919 N N . ALA A 1 116 ? -16.950 -10.566 6.815 1.00 93.44 116 ALA A N 1
ATOM 920 C CA . ALA A 1 116 ? -16.813 -11.130 5.473 1.00 93.44 116 ALA A CA 1
ATOM 921 C C . ALA A 1 116 ? -15.377 -11.594 5.152 1.00 93.44 116 ALA A C 1
ATOM 923 O O . ALA A 1 116 ? -15.189 -12.545 4.390 1.00 93.44 116 ALA A O 1
ATOM 924 N N . LYS A 1 117 ? -14.344 -10.954 5.723 1.00 92.69 117 LYS A N 1
ATOM 925 C CA . LYS A 1 117 ? -12.951 -11.418 5.592 1.00 92.69 117 LYS A CA 1
ATOM 926 C C . LYS A 1 117 ? -12.703 -12.694 6.390 1.00 92.69 117 LYS A C 1
ATOM 928 O O . LYS A 1 117 ? -12.037 -13.582 5.863 1.00 92.69 117 LYS A O 1
ATOM 933 N N . LEU A 1 118 ? -13.258 -12.810 7.597 1.00 92.94 118 LEU A N 1
ATOM 934 C CA . LEU A 1 118 ? -13.155 -14.027 8.412 1.00 92.94 118 LEU A CA 1
ATOM 935 C C . LEU A 1 118 ? -13.772 -15.235 7.695 1.00 92.94 118 LEU A C 1
ATOM 937 O O . LEU A 1 118 ? -13.118 -16.268 7.572 1.00 92.94 118 LEU A O 1
ATOM 941 N N . ARG A 1 119 ? -14.958 -15.070 7.090 1.00 93.75 119 ARG A N 1
ATOM 942 C CA . ARG A 1 119 ? -15.625 -16.123 6.293 1.00 93.75 119 ARG A CA 1
ATOM 943 C C . ARG A 1 119 ? -14.784 -16.627 5.114 1.00 93.75 119 ARG A C 1
ATOM 945 O O . ARG A 1 119 ? -14.952 -17.753 4.664 1.00 93.75 119 ARG A O 1
ATOM 952 N N . LYS A 1 120 ? -13.854 -15.811 4.606 1.00 93.19 120 LYS A N 1
ATOM 953 C CA . LYS A 1 120 ? -12.971 -16.168 3.483 1.00 93.19 120 LYS A CA 1
ATOM 954 C C . LYS A 1 120 ? -11.704 -16.921 3.905 1.00 93.19 120 LYS A C 1
ATOM 956 O O . LYS A 1 120 ? -10.942 -17.339 3.034 1.00 93.19 120 LYS A O 1
ATOM 961 N N . LYS A 1 121 ? -11.466 -17.123 5.206 1.00 92.94 121 LYS A N 1
ATOM 962 C CA . LYS A 1 121 ? -10.304 -17.857 5.737 1.00 92.94 121 LYS A CA 1
ATOM 963 C C . LYS A 1 121 ? -10.078 -19.240 5.105 1.00 92.94 121 LYS A C 1
ATOM 965 O O . LYS A 1 121 ? -8.943 -19.469 4.678 1.00 92.94 121 LYS A O 1
ATOM 970 N N . PRO A 1 122 ? -11.076 -20.146 5.006 1.00 92.81 122 PRO A N 1
ATOM 971 C CA . PRO A 1 122 ? -10.855 -21.472 4.421 1.00 92.81 122 PRO A CA 1
ATOM 972 C C . PRO A 1 122 ? -10.430 -21.383 2.951 1.00 92.81 122 PRO A C 1
ATOM 974 O O . PRO A 1 122 ? -9.447 -22.007 2.560 1.00 92.81 122 PRO A O 1
ATOM 977 N N . PHE A 1 123 ? -11.069 -20.512 2.167 1.00 93.06 123 PHE A N 1
ATOM 978 C CA . PHE A 1 123 ? -10.731 -20.295 0.758 1.00 93.06 123 PHE A CA 1
ATOM 979 C C . PHE A 1 123 ? -9.306 -19.762 0.567 1.00 93.06 123 PHE A C 1
ATOM 981 O O . PHE A 1 123 ? -8.577 -20.230 -0.302 1.00 93.06 123 PHE A O 1
ATOM 988 N N . VAL A 1 124 ? -8.869 -18.811 1.403 1.00 92.38 124 VAL A N 1
ATOM 989 C CA . VAL A 1 124 ? -7.495 -18.281 1.335 1.00 92.38 124 VAL A CA 1
ATOM 990 C C . VAL A 1 124 ? -6.464 -19.367 1.667 1.00 92.38 124 VAL A C 1
ATOM 992 O O . VAL A 1 124 ? -5.418 -19.415 1.023 1.00 92.38 124 VAL A O 1
ATOM 995 N N . LYS A 1 125 ? -6.747 -20.256 2.631 1.00 92.44 125 LYS A N 1
ATOM 996 C CA . LYS A 1 125 ? -5.872 -21.399 2.950 1.00 92.44 125 LYS A CA 1
ATOM 997 C C . LYS A 1 125 ? -5.816 -22.416 1.806 1.00 92.44 125 LYS A C 1
ATOM 999 O O . LYS A 1 125 ? -4.725 -22.870 1.464 1.00 92.44 125 LYS A O 1
ATOM 1004 N N . ALA A 1 126 ? -6.964 -22.746 1.215 1.00 92.38 126 ALA A N 1
ATOM 1005 C CA . ALA A 1 126 ? -7.053 -23.669 0.087 1.00 92.38 126 ALA A CA 1
ATOM 1006 C C . ALA A 1 126 ? -6.252 -23.160 -1.121 1.00 92.38 126 ALA A C 1
ATOM 1008 O O . ALA A 1 126 ? -5.453 -23.904 -1.682 1.00 92.38 126 ALA A O 1
ATOM 1009 N N . GLU A 1 127 ? -6.372 -21.873 -1.451 1.00 91.12 127 GLU A N 1
ATOM 1010 C CA . GLU A 1 127 ? -5.637 -21.264 -2.563 1.00 91.12 127 GLU A CA 1
ATOM 1011 C C . GLU A 1 127 ? -4.117 -21.269 -2.327 1.00 91.12 127 GLU A C 1
ATOM 1013 O O . GLU A 1 127 ? -3.343 -21.563 -3.234 1.00 91.12 127 GLU A O 1
ATOM 1018 N N . ILE A 1 128 ? -3.660 -20.998 -1.097 1.00 90.88 128 ILE A N 1
ATOM 1019 C CA . ILE A 1 128 ? -2.230 -21.097 -0.756 1.00 90.88 128 ILE A CA 1
ATOM 1020 C C . ILE A 1 128 ? -1.726 -22.532 -0.950 1.00 90.88 128 ILE A C 1
ATOM 1022 O O . ILE A 1 128 ? -0.645 -22.725 -1.505 1.00 90.88 128 ILE A O 1
ATOM 1026 N N . ARG A 1 129 ? -2.507 -23.535 -0.532 1.00 89.31 129 ARG A N 1
ATOM 1027 C CA . ARG A 1 129 ? -2.170 -24.953 -0.724 1.00 89.31 129 ARG A CA 1
ATOM 1028 C C . ARG A 1 129 ? -2.139 -25.327 -2.208 1.00 89.31 129 ARG A C 1
ATOM 1030 O O . ARG A 1 129 ? -1.221 -26.021 -2.631 1.00 89.31 129 ARG A O 1
ATOM 1037 N N . ALA A 1 130 ? -3.091 -24.835 -3.001 1.00 89.19 130 ALA A N 1
ATOM 1038 C CA . ALA A 1 130 ? -3.121 -25.038 -4.447 1.00 89.19 130 ALA A CA 1
ATOM 1039 C C . ALA A 1 130 ? -1.891 -24.421 -5.133 1.00 89.19 130 ALA A C 1
ATOM 1041 O O . ALA A 1 130 ? -1.252 -25.076 -5.953 1.00 89.19 130 ALA A O 1
ATOM 1042 N N . LEU A 1 131 ? -1.494 -23.204 -4.743 1.00 87.62 131 LEU A N 1
ATOM 1043 C CA . LEU A 1 131 ? -0.264 -22.579 -5.236 1.00 87.62 131 LEU A CA 1
ATOM 1044 C C . LEU A 1 131 ? 0.987 -23.359 -4.819 1.00 87.62 131 LEU A C 1
ATOM 1046 O O . LEU A 1 131 ? 1.896 -23.507 -5.629 1.00 87.62 131 LEU A O 1
ATOM 1050 N N . ALA A 1 132 ? 1.036 -23.872 -3.588 1.00 85.25 132 ALA A N 1
ATOM 1051 C CA . ALA A 1 132 ? 2.150 -24.693 -3.122 1.00 85.25 132 ALA A CA 1
ATOM 1052 C C . ALA A 1 132 ? 2.274 -25.992 -3.933 1.00 85.25 132 ALA A C 1
ATOM 1054 O O . ALA A 1 132 ? 3.375 -26.340 -4.345 1.00 85.25 132 ALA A O 1
ATOM 1055 N N . ARG A 1 133 ? 1.151 -26.654 -4.244 1.00 86.12 133 ARG A N 1
ATOM 1056 C CA . ARG A 1 133 ? 1.115 -27.827 -5.135 1.00 86.12 133 ARG A CA 1
ATOM 1057 C C . ARG A 1 133 ? 1.569 -27.484 -6.557 1.00 86.12 133 ARG A C 1
ATOM 1059 O O . ARG A 1 133 ? 2.391 -28.194 -7.124 1.00 86.12 133 ARG A O 1
ATOM 1066 N N . ALA A 1 134 ? 1.098 -26.363 -7.104 1.00 81.62 134 ALA A N 1
ATOM 1067 C CA . ALA A 1 134 ? 1.455 -25.916 -8.451 1.00 81.62 134 ALA A CA 1
ATOM 1068 C C . ALA A 1 134 ? 2.943 -25.540 -8.600 1.00 81.62 134 ALA A C 1
ATOM 1070 O O . ALA A 1 134 ? 3.487 -25.631 -9.696 1.00 81.62 134 ALA A O 1
ATOM 1071 N N . VAL A 1 135 ? 3.594 -25.097 -7.519 1.00 79.31 135 VAL A N 1
ATOM 1072 C CA . VAL A 1 135 ? 5.029 -24.763 -7.499 1.00 79.31 135 VAL A CA 1
ATOM 1073 C C . VAL A 1 135 ? 5.894 -25.975 -7.138 1.00 79.31 135 VAL A C 1
ATOM 1075 O O . VAL A 1 135 ? 7.009 -26.088 -7.638 1.00 79.31 135 VAL A O 1
ATOM 1078 N N . GLY A 1 136 ? 5.398 -26.862 -6.273 1.00 67.50 136 GLY A N 1
ATOM 1079 C CA . GLY A 1 136 ? 6.143 -28.005 -5.743 1.00 67.50 136 GLY A CA 1
ATOM 1080 C C . GLY A 1 136 ? 6.272 -29.192 -6.693 1.00 67.50 136 GLY A C 1
ATOM 1081 O O . GLY A 1 136 ? 7.201 -29.971 -6.521 1.00 67.50 136 GLY A O 1
ATOM 1082 N N . GLY A 1 137 ? 5.396 -29.307 -7.699 1.00 52.72 137 GLY A N 1
ATOM 1083 C CA . GLY A 1 137 ? 5.313 -30.500 -8.543 1.00 52.72 137 GLY A CA 1
ATOM 1084 C C . GLY A 1 137 ? 4.770 -31.693 -7.750 1.00 52.72 137 GLY A C 1
ATOM 1085 O O . GLY A 1 137 ? 5.190 -31.949 -6.629 1.00 52.72 137 GLY A O 1
ATOM 1086 N N . ASP A 1 138 ? 3.777 -32.371 -8.316 1.00 53.03 138 ASP A N 1
ATOM 1087 C CA . ASP A 1 138 ? 3.130 -33.585 -7.805 1.00 53.03 138 ASP A CA 1
ATOM 1088 C C . ASP A 1 138 ? 3.983 -34.432 -6.835 1.00 53.03 138 ASP A C 1
ATOM 1090 O O . ASP A 1 138 ? 5.006 -35.005 -7.211 1.00 53.03 138 ASP A O 1
ATOM 1094 N N . GLY A 1 139 ? 3.550 -34.510 -5.574 1.00 44.47 139 GLY A N 1
ATOM 1095 C CA . GLY A 1 139 ? 4.249 -35.248 -4.528 1.00 44.47 139 GLY A CA 1
ATOM 1096 C C . GLY A 1 139 ? 3.337 -35.597 -3.356 1.00 44.47 139 GLY A C 1
ATOM 1097 O O . GLY A 1 139 ? 3.280 -34.855 -2.381 1.00 44.47 139 GLY A O 1
ATOM 1098 N N . ALA A 1 140 ? 2.697 -36.762 -3.482 1.00 43.41 140 ALA A N 1
ATOM 1099 C CA . ALA A 1 140 ? 1.987 -37.550 -2.470 1.00 43.41 140 ALA A CA 1
ATOM 1100 C C . ALA A 1 140 ? 0.574 -37.083 -2.067 1.00 43.41 140 ALA A C 1
ATOM 1102 O O . ALA A 1 140 ? 0.354 -36.017 -1.490 1.00 43.41 140 ALA A O 1
ATOM 1103 N N . GLY A 1 141 ? -0.393 -37.945 -2.390 1.00 50.53 141 GLY A N 1
ATOM 1104 C CA . GLY A 1 141 ? -1.768 -37.849 -1.942 1.00 50.53 141 GLY A CA 1
ATOM 1105 C C . GLY A 1 141 ? -1.913 -38.097 -0.444 1.00 50.53 141 GLY A C 1
ATOM 1106 O O . GLY A 1 141 ? -1.199 -38.898 0.146 1.00 50.53 141 GLY A O 1
ATOM 1107 N N . GLU A 1 142 ? -2.896 -37.420 0.124 1.00 47.00 142 GLU A N 1
ATOM 1108 C CA . GLU A 1 142 ? -3.639 -37.889 1.282 1.00 47.00 142 GLU A CA 1
ATOM 1109 C C . GLU A 1 142 ? -5.075 -37.431 1.038 1.00 47.00 142 GLU A C 1
ATOM 1111 O O . GLU A 1 142 ? -5.363 -36.237 0.883 1.00 47.00 142 GLU A O 1
ATOM 1116 N N . GLU A 1 143 ? -5.938 -38.419 0.844 1.00 53.03 143 GLU A N 1
ATOM 1117 C CA . GLU A 1 143 ? -7.378 -38.291 0.961 1.00 53.03 143 GLU A CA 1
ATOM 1118 C C . GLU A 1 143 ? -7.669 -37.974 2.433 1.00 53.03 143 GLU A C 1
ATOM 1120 O O . GLU A 1 143 ? -7.247 -38.723 3.307 1.00 53.03 143 GLU A O 1
ATOM 1125 N N . ASP A 1 144 ? -8.359 -36.873 2.723 1.00 49.94 144 ASP A N 1
ATOM 1126 C CA . ASP A 1 144 ? -9.043 -36.736 4.010 1.00 49.94 144 ASP A CA 1
ATOM 1127 C C . ASP A 1 144 ? -10.343 -35.959 3.810 1.00 49.94 144 ASP A C 1
ATOM 1129 O O . ASP A 1 144 ? -10.361 -34.735 3.630 1.00 49.94 144 ASP A O 1
ATOM 1133 N N . GLY A 1 145 ? -11.429 -36.726 3.757 1.00 50.00 145 GLY A N 1
ATOM 1134 C CA . GLY A 1 145 ? -12.795 -36.246 3.837 1.00 50.00 145 GLY A CA 1
ATOM 1135 C C . GLY A 1 145 ? -13.212 -36.096 5.294 1.00 50.00 145 GLY A C 1
ATOM 1136 O O . GLY A 1 145 ? -13.886 -36.968 5.828 1.00 50.00 145 GLY A O 1
ATOM 1137 N N . SER A 1 146 ? -12.868 -34.972 5.922 1.00 45.25 146 SER A N 1
ATOM 1138 C CA . SER A 1 146 ? -13.492 -34.570 7.184 1.00 45.25 146 SER A CA 1
ATOM 1139 C C . SER A 1 146 ? -14.496 -33.441 6.951 1.00 45.25 146 SER A C 1
ATOM 1141 O O . SER A 1 146 ? -14.206 -32.247 6.869 1.00 45.25 146 SER A O 1
ATOM 1143 N N . GLU A 1 147 ? -15.720 -33.906 6.781 1.00 49.41 147 GLU A N 1
ATOM 1144 C CA . GLU A 1 147 ? -16.994 -33.220 6.898 1.00 49.41 147 GLU A CA 1
ATOM 1145 C C . GLU A 1 147 ? -17.142 -32.733 8.351 1.00 49.41 147 GLU A C 1
ATOM 1147 O O . GLU A 1 147 ? -17.521 -33.493 9.232 1.00 49.41 147 GLU A O 1
ATOM 1152 N N . ASP A 1 148 ? -16.819 -31.465 8.624 1.00 45.56 148 ASP A N 1
ATOM 1153 C CA . ASP A 1 148 ? -17.191 -30.814 9.889 1.00 45.56 148 ASP A CA 1
ATOM 1154 C C . ASP A 1 148 ? -18.491 -30.031 9.680 1.00 45.56 148 ASP A C 1
ATOM 1156 O O . ASP A 1 148 ? -18.527 -28.824 9.428 1.00 45.56 148 ASP A O 1
ATOM 1160 N N . SER A 1 149 ? -19.574 -30.803 9.697 1.00 52.94 149 SER A N 1
ATOM 1161 C CA . SER A 1 149 ? -20.956 -30.363 9.857 1.00 52.94 149 SER A CA 1
ATOM 1162 C C . SER A 1 149 ? -21.186 -29.948 11.320 1.00 52.94 149 SER A C 1
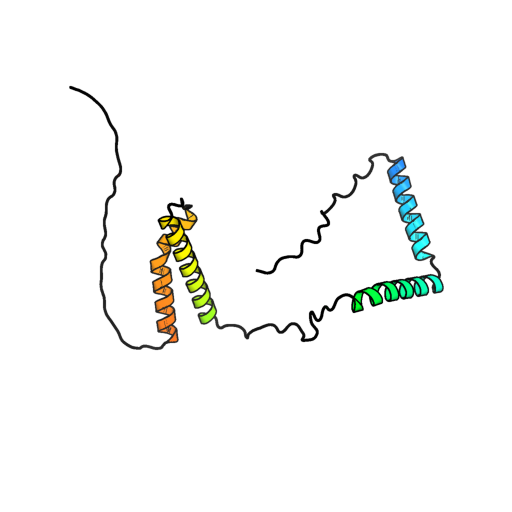ATOM 1164 O O . SER A 1 149 ? -21.884 -30.628 12.070 1.00 52.94 149 SER A O 1
ATOM 1166 N N . GLY A 1 150 ? -20.592 -28.831 11.739 1.00 42.22 150 GLY A N 1
ATOM 1167 C CA . GLY A 1 150 ? -20.844 -28.208 13.041 1.00 42.22 150 GLY A CA 1
ATOM 1168 C C . GLY A 1 150 ? -22.023 -27.238 12.978 1.00 42.22 150 GLY A C 1
ATOM 1169 O O . GLY A 1 150 ? -21.830 -26.027 12.895 1.00 42.22 150 GLY A O 1
ATOM 1170 N N . SER A 1 151 ? -23.238 -27.787 12.952 1.00 52.38 151 SER A N 1
ATOM 1171 C CA . SER A 1 151 ? -24.480 -27.068 13.239 1.00 52.38 151 SER A CA 1
ATOM 1172 C C . SER A 1 151 ? -24.567 -26.842 14.747 1.00 52.38 151 SER A C 1
ATOM 1174 O O . SER A 1 151 ? -24.961 -27.752 15.467 1.00 52.38 151 SER A O 1
ATOM 1176 N N . GLU A 1 152 ? -24.215 -25.651 15.219 1.00 48.22 152 GLU A N 1
ATOM 1177 C CA . GLU A 1 152 ? -24.634 -25.174 16.539 1.00 48.22 152 GLU A CA 1
ATOM 1178 C C . GLU A 1 152 ? -25.534 -23.960 16.318 1.00 48.22 152 GLU A C 1
ATOM 1180 O O . GLU A 1 152 ? -25.101 -22.849 16.004 1.00 48.22 152 GLU A O 1
ATOM 1185 N N . ASP A 1 153 ? -26.817 -24.301 16.333 1.00 50.50 153 ASP A N 1
ATOM 1186 C CA . ASP A 1 153 ? -27.984 -23.453 16.475 1.00 50.50 153 ASP A CA 1
ATOM 1187 C C . ASP A 1 153 ? -27.870 -22.763 17.842 1.00 50.50 153 ASP A C 1
ATOM 1189 O O . ASP A 1 153 ? -28.043 -23.396 18.879 1.00 50.50 153 ASP A O 1
ATOM 1193 N N . ASP A 1 154 ? -27.461 -21.498 17.840 1.00 44.41 154 ASP A N 1
ATOM 1194 C CA . ASP A 1 154 ? -27.527 -20.621 19.011 1.00 44.41 154 ASP A CA 1
ATOM 1195 C C . ASP A 1 154 ? -28.622 -19.595 18.692 1.00 44.41 154 ASP A C 1
ATOM 1197 O O . ASP A 1 154 ? -28.369 -18.465 18.262 1.00 44.41 154 ASP A O 1
ATOM 1201 N N . ALA A 1 155 ? -29.865 -20.083 18.723 1.00 52.38 155 ALA A N 1
ATOM 1202 C CA . ALA A 1 155 ? -31.059 -19.257 18.750 1.00 52.38 155 ALA A CA 1
ATOM 1203 C C . ALA A 1 155 ? -31.209 -18.697 20.169 1.00 52.38 155 ALA A C 1
ATOM 1205 O O . ALA A 1 155 ? -31.778 -19.320 21.061 1.00 52.38 155 ALA A O 1
ATOM 1206 N N . ASP A 1 156 ? -30.617 -17.524 20.342 1.00 52.69 156 ASP A N 1
ATOM 1207 C CA . ASP A 1 156 ? -30.882 -16.567 21.406 1.00 52.69 156 ASP A CA 1
ATOM 1208 C C . ASP A 1 156 ? -32.292 -15.985 21.199 1.00 52.69 156 ASP A C 1
ATOM 1210 O O . ASP A 1 156 ? -32.525 -15.273 20.219 1.00 52.69 156 ASP A O 1
ATOM 1214 N N . GLU A 1 157 ? -33.240 -16.320 22.076 1.00 54.03 157 GLU A N 1
ATOM 1215 C CA . GLU A 1 157 ? -34.472 -15.544 22.261 1.00 54.03 157 GLU A CA 1
ATOM 1216 C C . GLU A 1 157 ? -34.960 -15.710 23.712 1.00 54.03 157 GLU A C 1
ATOM 1218 O O . GLU A 1 157 ? -35.776 -16.567 24.050 1.00 54.03 157 GLU A O 1
ATOM 1223 N N . GLU A 1 158 ? -34.365 -14.900 24.588 1.00 52.00 158 GLU A N 1
ATOM 1224 C CA . GLU A 1 158 ? -34.935 -14.491 25.873 1.00 52.00 158 GLU A CA 1
ATOM 1225 C C . GLU A 1 158 ? -36.145 -13.577 25.609 1.00 52.00 158 GLU A C 1
ATOM 1227 O O . GLU A 1 158 ? -35.980 -12.511 25.012 1.00 52.00 158 GLU A O 1
ATOM 1232 N N . GLU A 1 159 ? -37.337 -13.934 26.094 1.00 52.88 159 GLU A N 1
ATOM 1233 C CA . GLU A 1 159 ? -38.344 -12.933 26.467 1.00 52.88 159 GLU A CA 1
ATOM 1234 C C . GLU A 1 159 ? -39.222 -13.456 27.619 1.00 52.88 159 GLU A C 1
ATOM 1236 O O . GLU A 1 159 ? -39.904 -14.478 27.510 1.00 52.88 159 GLU A O 1
ATOM 1241 N N . ASP A 1 160 ? -39.114 -12.751 28.747 1.00 51.59 160 ASP A N 1
ATOM 1242 C CA . ASP A 1 160 ? -39.942 -12.823 29.948 1.00 51.59 160 ASP A CA 1
ATOM 1243 C C . ASP A 1 160 ? -41.441 -12.660 29.629 1.00 51.59 160 ASP A C 1
ATOM 1245 O O . ASP A 1 160 ? -41.783 -11.843 28.781 1.00 51.59 160 ASP A O 1
ATOM 1249 N N . GLU A 1 161 ? -42.334 -13.318 30.382 1.00 54.53 161 GLU A N 1
ATOM 1250 C CA . GLU A 1 161 ? -43.555 -12.676 30.910 1.00 54.53 161 GLU A CA 1
ATOM 1251 C C . GLU A 1 161 ? -44.266 -13.553 31.966 1.00 54.53 161 GLU A C 1
ATOM 1253 O O . GLU A 1 161 ? -44.443 -14.761 31.806 1.00 54.53 161 GLU A O 1
ATOM 1258 N N . ASP A 1 162 ? -44.626 -12.894 33.070 1.00 54.62 162 ASP A N 1
ATOM 1259 C CA . ASP A 1 162 ? -45.401 -13.352 34.229 1.00 54.62 162 ASP A CA 1
ATOM 1260 C C . ASP A 1 162 ? -46.764 -13.992 33.864 1.00 54.62 162 ASP A C 1
ATOM 1262 O O . ASP A 1 162 ? -47.424 -13.497 32.956 1.00 54.62 162 ASP A O 1
ATOM 1266 N N . ASP A 1 163 ? -47.230 -15.023 34.596 1.00 52.75 163 ASP A N 1
ATOM 1267 C CA . ASP A 1 163 ? -48.451 -14.992 35.449 1.00 52.75 163 ASP A CA 1
ATOM 1268 C C . ASP A 1 163 ? -48.791 -16.376 36.079 1.00 52.75 163 ASP A C 1
ATOM 1270 O O . ASP A 1 163 ? -48.473 -17.422 35.511 1.00 52.75 163 ASP A O 1
ATOM 1274 N N . GLU A 1 164 ? -49.523 -16.317 37.206 1.00 49.41 164 GLU A N 1
ATOM 1275 C CA . GLU A 1 164 ? -50.096 -17.356 38.116 1.00 49.41 164 GLU A CA 1
ATOM 1276 C C . GLU A 1 164 ? -49.310 -17.810 39.368 1.00 49.41 164 GLU A C 1
ATOM 1278 O O . GLU A 1 164 ? -48.371 -18.637 39.295 1.00 49.41 164 GLU A O 1
#

Organism: Micromonas pusilla (NCBI:txid38833)

Sequence (164 aa):
MGQQSQSGRARTKRAPIPNSPAVRKAIKKAAADKKEKTIVRSYAEKKRLKQERAARFENVKHKNNTNFGSEGMKLKAEAKGPMEVRYRALAKKLRQIQELEAKKKEGASLDQWQLAKLRKKPFVKAEIRALARAVGGDGAGEEDGSEDSGSEDDADEEEDEDDE

Radius of gyration: 34.14 Å; chains: 1; bounding box: 78×90×55 Å

Foldseek 3Di:
DDPDPPPVDDPDDPDDDDPDPVVVVVVVVVVVVVVCVVVPDDPVRVVVVVVVVVVVVVVVVVVDPPPPAVVHDPPDDDDDDPLVVLLVVLVVLLVLLVVLVVCVVVVHDDDPVNVVSVVCNVVSVVVNVVSCCVVVDDDDDDDDPDDPPPDDPPPDDDDDDDDD